Protein AF-A0A2S7DP25-F1 (afdb_monomer_lite)

Radius of gyration: 16.56 Å; chains: 1; bounding box: 28×42×38 Å

Foldseek 3Di:
DCLVVLQPAQEAEEEQVQDDDVSVVVCCVRRNPRYHYHYLDDPDPPDDDDDPPSVVHVVVVVVQCPPPLNPPPDDPDPVVNVVSVVVD

pLDDT: mean 77.27, std 9.3, range [48.62, 90.44]

InterPro domains:
  IPR002559 Transposase IS4-like domain [PF01609] (9-87)

Secondary structure (DSSP, 8-state):
--GGGGTT--EEEEETTS-SHHHHHHHHHHH-TTPEEEEE----SSS----TTHHHHHHHHHHHHHSGGG-TTS-SSHHHHHHHHHT-

Structure (mmCIF, N/CA/C/O backbone):
data_AF-A0A2S7DP25-F1
#
_entry.id   AF-A0A2S7DP25-F1
#
loop_
_atom_site.group_PDB
_atom_site.id
_atom_site.type_symbol
_atom_site.label_atom_id
_atom_site.label_alt_id
_atom_site.label_comp_id
_atom_site.label_asym_id
_atom_site.label_entity_id
_atom_site.label_seq_id
_atom_site.pdbx_PDB_ins_code
_atom_site.Cartn_x
_atom_site.Cartn_y
_atom_site.Cartn_z
_atom_site.occupancy
_atom_site.B_iso_or_equiv
_atom_site.auth_seq_id
_atom_site.auth_comp_id
_atom_site.auth_asym_id
_atom_site.auth_atom_id
_atom_site.pdbx_PDB_model_num
ATOM 1 N N . ARG A 1 1 ? -10.238 14.993 7.899 1.00 48.62 1 ARG A N 1
ATOM 2 C CA . ARG A 1 1 ? -11.644 15.100 7.427 1.00 48.62 1 ARG A CA 1
ATOM 3 C C . ARG A 1 1 ? -12.334 13.744 7.184 1.00 48.62 1 ARG A C 1
ATOM 5 O O . ARG A 1 1 ? -13.481 13.630 7.571 1.00 48.62 1 ARG A O 1
ATOM 12 N N . ASN A 1 2 ? -11.670 12.692 6.673 1.00 58.06 2 ASN A N 1
ATOM 13 C CA . ASN A 1 2 ? -12.323 11.394 6.369 1.00 58.06 2 ASN A CA 1
ATOM 14 C C . ASN A 1 2 ? -12.286 10.304 7.470 1.00 58.06 2 ASN A C 1
ATOM 16 O O . ASN A 1 2 ? -12.744 9.190 7.227 1.00 58.06 2 ASN A O 1
ATOM 20 N N . LYS A 1 3 ? -11.788 10.589 8.685 1.00 56.66 3 LYS A N 1
ATOM 21 C CA . LYS A 1 3 ? -11.679 9.586 9.773 1.00 56.66 3 LYS A CA 1
ATOM 22 C C . LYS A 1 3 ? -13.024 8.937 10.145 1.00 56.66 3 LYS A C 1
ATOM 24 O O . LYS A 1 3 ? -13.047 7.762 10.497 1.00 56.66 3 LYS A O 1
ATOM 29 N N . GLN A 1 4 ? -14.147 9.655 10.022 1.00 62.12 4 GLN A N 1
ATOM 30 C CA . GLN A 1 4 ? -15.484 9.084 10.243 1.00 62.12 4 GLN A CA 1
ATOM 31 C C . GLN A 1 4 ? -15.815 7.932 9.275 1.00 62.12 4 GLN A C 1
ATOM 33 O O . GLN A 1 4 ? -16.453 6.965 9.687 1.00 62.12 4 GLN A O 1
ATOM 38 N N . ASN A 1 5 ? -15.356 8.007 8.021 1.00 68.81 5 ASN A N 1
ATOM 39 C CA . ASN A 1 5 ? -15.782 7.108 6.940 1.00 68.81 5 ASN A CA 1
ATOM 40 C C . ASN A 1 5 ? -15.068 5.752 6.953 1.00 68.81 5 ASN A C 1
ATOM 42 O O . ASN A 1 5 ? -15.544 4.787 6.363 1.00 68.81 5 ASN A O 1
ATOM 46 N N . VAL A 1 6 ? -13.943 5.655 7.657 1.00 72.25 6 VAL A N 1
ATOM 47 C CA . VAL A 1 6 ? -13.105 4.449 7.681 1.00 72.25 6 VAL A CA 1
ATOM 48 C C . VAL A 1 6 ? -13.276 3.601 8.945 1.00 72.25 6 VAL A C 1
ATOM 50 O O . VAL A 1 6 ? -12.638 2.563 9.085 1.00 72.25 6 VAL A O 1
ATOM 53 N N . LYS A 1 7 ? -14.217 3.959 9.830 1.00 74.12 7 LYS A N 1
ATOM 54 C CA . LYS A 1 7 ? -14.512 3.216 11.074 1.00 74.12 7 LYS A CA 1
ATOM 55 C C . LYS A 1 7 ? -14.960 1.763 10.858 1.00 74.12 7 LYS A C 1
ATOM 57 O O . LYS A 1 7 ? -14.915 0.962 11.786 1.00 74.12 7 LYS A O 1
ATOM 62 N N . ARG A 1 8 ? -15.439 1.423 9.656 1.00 81.06 8 ARG A N 1
ATOM 63 C CA . ARG A 1 8 ? -15.950 0.084 9.305 1.00 81.06 8 ARG A CA 1
ATOM 64 C C . ARG A 1 8 ? -14.920 -0.801 8.603 1.00 81.06 8 ARG A C 1
ATOM 66 O O . ARG A 1 8 ? -15.234 -1.950 8.290 1.00 81.06 8 ARG A O 1
ATOM 73 N N . VAL A 1 9 ? -13.725 -0.281 8.323 1.00 82.88 9 VAL A N 1
ATOM 74 C CA . VAL A 1 9 ? -12.671 -1.039 7.646 1.00 82.88 9 VAL A CA 1
ATOM 75 C C . VAL A 1 9 ? -12.229 -2.183 8.557 1.00 82.88 9 VAL A C 1
ATOM 77 O O . VAL A 1 9 ? -11.890 -1.970 9.714 1.00 82.88 9 VAL A O 1
ATOM 80 N N . LYS A 1 10 ? -12.268 -3.416 8.043 1.00 83.81 10 LYS A N 1
ATOM 81 C CA . LYS A 1 10 ? -11.868 -4.627 8.786 1.00 83.81 10 LYS A CA 1
ATOM 82 C C . LYS A 1 10 ? -10.492 -5.152 8.375 1.00 83.81 10 LYS A C 1
ATOM 84 O O . LYS A 1 10 ? -9.867 -5.901 9.122 1.00 83.81 10 LYS A O 1
ATOM 89 N N . GLY A 1 11 ? -10.021 -4.780 7.190 1.00 85.69 11 GLY A N 1
ATOM 90 C CA . GLY A 1 11 ? -8.745 -5.238 6.665 1.00 85.69 11 GLY A CA 1
ATOM 91 C C . GLY A 1 11 ? -8.210 -4.297 5.602 1.00 85.69 11 GLY A C 1
ATOM 92 O O . GLY A 1 11 ? -8.983 -3.677 4.871 1.00 85.69 11 GLY A O 1
ATOM 93 N N . LEU A 1 12 ? -6.888 -4.211 5.546 1.00 87.25 12 LEU A N 1
ATOM 94 C CA . LEU A 1 12 ? -6.141 -3.390 4.611 1.00 87.25 12 LEU A CA 1
ATOM 95 C C . LEU A 1 12 ? -5.236 -4.311 3.794 1.00 87.25 12 LEU A C 1
ATOM 97 O O . LEU A 1 12 ? -4.478 -5.085 4.375 1.00 87.25 12 LEU A O 1
ATOM 101 N N . LEU A 1 13 ? -5.337 -4.254 2.466 1.00 88.56 13 LEU A N 1
ATOM 102 C CA . LEU A 1 13 ? -4.372 -4.900 1.581 1.00 88.56 13 LEU A CA 1
ATOM 103 C C . LEU A 1 13 ? -3.350 -3.867 1.124 1.00 88.56 13 LEU A C 1
ATOM 105 O O . LEU A 1 13 ? -3.727 -2.807 0.629 1.00 88.56 13 LEU A O 1
ATOM 109 N N . CYS A 1 14 ? -2.077 -4.206 1.270 1.00 87.06 14 CYS A N 1
ATOM 110 C CA . CYS A 1 14 ? -0.959 -3.343 0.921 1.00 87.06 14 CYS A CA 1
ATOM 111 C C . CYS A 1 14 ? -0.006 -4.061 -0.028 1.00 87.06 14 CYS A C 1
ATOM 113 O O . CYS A 1 14 ? 0.027 -5.292 -0.0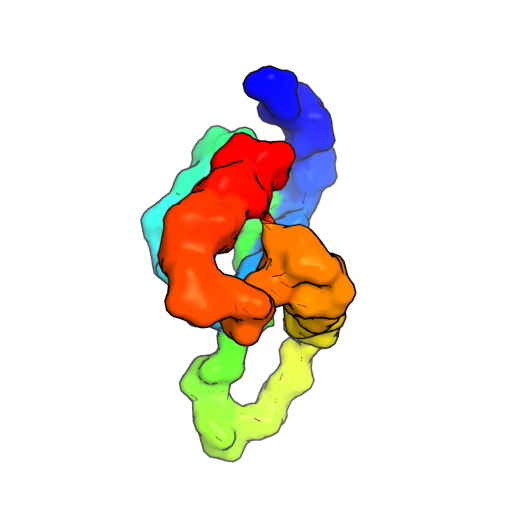72 1.00 87.06 14 CYS A O 1
ATOM 115 N N . ASP A 1 15 ? 0.772 -3.296 -0.788 1.00 87.06 15 ASP A N 1
ATOM 116 C CA . ASP A 1 15 ? 1.842 -3.851 -1.612 1.00 87.06 15 ASP A CA 1
ATOM 117 C C . ASP A 1 15 ? 3.043 -4.302 -0.767 1.00 87.06 15 ASP A C 1
ATOM 119 O O . ASP A 1 15 ? 3.078 -4.126 0.452 1.00 87.06 15 ASP A O 1
ATOM 123 N N . GLY A 1 16 ? 4.037 -4.895 -1.428 1.00 83.31 16 GLY A N 1
ATOM 124 C CA . GLY A 1 16 ? 5.253 -5.371 -0.779 1.00 83.31 16 GLY A CA 1
ATOM 125 C C . GLY A 1 16 ? 6.275 -4.302 -0.382 1.00 83.31 16 GLY A C 1
ATOM 126 O O . GLY A 1 16 ? 7.313 -4.687 0.131 1.00 83.31 16 GLY A O 1
ATOM 127 N N . GLY A 1 17 ? 6.035 -3.018 -0.625 1.00 83.38 17 GLY A N 1
ATOM 128 C CA . GLY A 1 17 ? 6.813 -1.881 -0.131 1.00 83.38 17 GLY A CA 1
ATOM 129 C C . GLY A 1 17 ? 6.339 -1.372 1.234 1.00 83.38 17 GLY A C 1
ATOM 130 O O . GLY A 1 17 ? 7.149 -0.878 2.014 1.00 83.38 17 GLY A O 1
ATOM 131 N N . TYR A 1 18 ? 5.066 -1.572 1.583 1.00 82.81 18 TYR A N 1
ATOM 132 C CA . TYR A 1 18 ? 4.515 -1.225 2.903 1.00 82.81 18 TYR A CA 1
ATOM 133 C C . TYR A 1 18 ? 4.749 -2.332 3.939 1.00 82.81 18 TYR A C 1
ATOM 135 O O . TYR A 1 18 ? 3.815 -2.929 4.481 1.00 82.81 18 TYR A O 1
ATOM 143 N N . ILE A 1 19 ? 6.021 -2.635 4.191 1.00 79.00 19 ILE A N 1
ATOM 144 C CA . ILE A 1 19 ? 6.440 -3.647 5.165 1.00 79.00 19 ILE A CA 1
ATOM 145 C C . ILE A 1 19 ? 6.801 -2.979 6.490 1.00 79.00 19 ILE A C 1
ATOM 147 O O . ILE A 1 19 ? 7.412 -1.915 6.511 1.00 79.00 19 ILE A O 1
ATOM 151 N N . GLY A 1 20 ? 6.507 -3.670 7.588 1.00 79.38 20 GLY A N 1
ATOM 152 C CA . GLY A 1 20 ? 7.114 -3.411 8.888 1.00 79.38 20 GLY A CA 1
ATOM 153 C C . GLY A 1 20 ? 6.108 -3.052 9.971 1.00 79.38 20 GLY A C 1
ATOM 154 O O . GLY A 1 20 ? 5.003 -2.570 9.703 1.00 79.38 20 GLY A O 1
ATOM 155 N N . ASP A 1 21 ? 6.537 -3.269 11.210 1.00 79.19 21 ASP A N 1
ATOM 156 C CA . ASP A 1 21 ? 5.765 -2.966 12.415 1.00 79.19 21 ASP A CA 1
ATOM 157 C C . ASP A 1 21 ? 5.365 -1.486 12.527 1.00 79.19 21 ASP A C 1
ATOM 159 O O . ASP A 1 21 ? 4.207 -1.233 12.869 1.00 79.19 21 ASP A O 1
ATOM 163 N N . PRO A 1 22 ? 6.210 -0.498 12.149 1.00 86.31 22 PRO A N 1
ATOM 164 C CA . PRO A 1 22 ? 5.827 0.913 12.233 1.00 86.31 22 PRO A CA 1
ATOM 165 C C . PRO A 1 22 ? 4.613 1.254 11.362 1.00 86.31 22 PRO A C 1
ATOM 167 O O . PRO A 1 22 ? 3.723 1.997 11.776 1.00 86.31 22 PRO A O 1
ATOM 170 N N . PHE A 1 23 ? 4.539 0.678 10.157 1.00 85.94 23 PHE A N 1
ATOM 171 C CA . PHE A 1 23 ? 3.415 0.903 9.253 1.00 85.94 23 PHE A CA 1
ATOM 172 C C . PHE A 1 23 ? 2.134 0.254 9.786 1.00 85.94 23 PHE A C 1
ATOM 174 O O . PHE A 1 23 ? 1.076 0.886 9.819 1.00 85.94 23 PHE A O 1
ATOM 181 N N . ALA A 1 24 ? 2.229 -0.996 10.246 1.00 84.69 24 ALA A N 1
ATOM 182 C CA . ALA A 1 24 ? 1.093 -1.701 10.827 1.00 84.69 24 ALA A CA 1
ATOM 183 C C . ALA A 1 24 ? 0.559 -0.983 12.078 1.00 84.69 24 ALA A C 1
ATOM 185 O O . ALA A 1 24 ? -0.658 -0.861 12.240 1.00 84.69 24 ALA A O 1
ATOM 186 N N . GLN A 1 25 ? 1.451 -0.456 12.919 1.00 86.69 25 GLN A N 1
ATOM 187 C CA . GLN A 1 25 ? 1.090 0.317 14.101 1.00 86.69 25 GLN A CA 1
ATOM 188 C C . GLN A 1 25 ? 0.375 1.622 13.729 1.00 86.69 25 GLN A C 1
ATOM 190 O O . GLN A 1 25 ? -0.719 1.873 14.236 1.00 86.69 25 GLN A O 1
ATOM 195 N N . GLY A 1 26 ? 0.909 2.401 12.782 1.00 87.50 26 GLY A N 1
ATOM 196 C C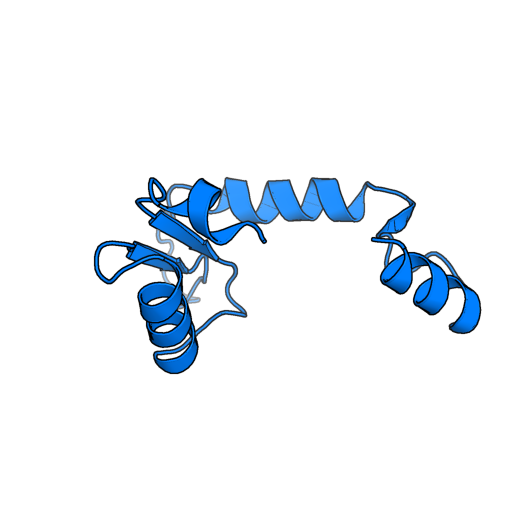A . GLY A 1 26 ? 0.258 3.634 12.326 1.00 87.50 26 GLY A CA 1
ATOM 197 C C . GLY A 1 26 ? -1.136 3.386 11.734 1.00 87.50 26 GLY A C 1
ATOM 198 O O . GLY A 1 26 ? -2.084 4.134 11.990 1.00 87.50 26 GLY A O 1
ATOM 199 N N . VAL A 1 27 ? -1.309 2.281 11.003 1.00 86.25 27 VAL A N 1
ATOM 200 C CA . VAL A 1 27 ? -2.621 1.843 10.500 1.00 86.25 27 VAL A CA 1
ATOM 201 C C . VAL A 1 27 ? -3.580 1.526 11.647 1.00 86.25 27 VAL A C 1
ATOM 203 O O . VAL A 1 27 ? -4.736 1.950 11.612 1.00 86.25 27 VAL A O 1
ATOM 206 N N . GLN A 1 28 ? -3.123 0.815 12.677 1.00 85.50 28 GLN A N 1
ATOM 207 C CA . GLN A 1 28 ? -3.948 0.475 13.838 1.00 85.50 28 GLN A CA 1
ATOM 208 C C . GLN A 1 28 ? -4.316 1.696 14.687 1.00 85.50 28 GLN A C 1
ATOM 210 O O . GLN A 1 28 ? -5.436 1.761 15.193 1.00 85.50 28 GLN A O 1
ATOM 215 N N . GLU A 1 29 ? -3.424 2.675 14.825 1.00 86.38 29 GLU A N 1
ATOM 216 C CA . GLU A 1 29 ? -3.707 3.940 15.514 1.00 86.38 29 GLU A CA 1
ATOM 217 C C . GLU A 1 29 ? -4.766 4.764 14.769 1.00 86.38 29 GLU A C 1
ATOM 219 O O . GLU A 1 29 ? -5.638 5.385 15.380 1.00 86.38 29 GLU A O 1
ATOM 224 N N . MET A 1 30 ? -4.744 4.728 13.435 1.00 82.25 30 MET A N 1
ATOM 225 C CA . MET A 1 30 ? -5.656 5.509 12.598 1.00 82.25 30 MET A CA 1
ATOM 226 C C . MET A 1 30 ? -7.018 4.846 12.374 1.00 82.25 30 MET A C 1
ATOM 228 O O . MET A 1 30 ? -8.035 5.542 12.322 1.00 82.25 30 MET A O 1
ATOM 232 N N . LEU A 1 31 ? -7.043 3.523 12.206 1.00 80.62 31 LEU A N 1
ATOM 233 C CA . LEU A 1 31 ? -8.225 2.753 11.795 1.00 80.62 31 LEU A CA 1
ATOM 234 C C . LEU A 1 31 ? -8.767 1.838 12.906 1.00 80.62 31 LEU A C 1
ATOM 236 O O . LEU A 1 31 ? -9.856 1.280 12.777 1.00 80.62 31 LEU A O 1
ATOM 240 N N . GLY A 1 32 ? -8.038 1.719 14.015 1.00 78.25 32 GLY A N 1
ATOM 241 C CA . GLY A 1 32 ? -8.362 0.876 15.158 1.00 78.25 32 GLY A CA 1
ATOM 242 C C . GLY A 1 32 ? -7.611 -0.459 15.150 1.00 78.25 32 GLY A C 1
ATOM 243 O O . GLY A 1 32 ? -7.369 -1.070 14.109 1.00 78.25 32 GLY A O 1
ATOM 244 N N . ARG A 1 33 ? -7.315 -0.975 16.351 1.00 75.00 33 ARG A N 1
ATOM 245 C CA . ARG A 1 33 ? -6.551 -2.223 16.585 1.00 75.00 33 ARG A CA 1
ATOM 246 C C . ARG A 1 33 ? -7.136 -3.488 15.939 1.00 75.00 33 ARG A C 1
ATOM 248 O O . ARG A 1 33 ? -6.460 -4.505 15.867 1.00 75.00 33 ARG A O 1
ATOM 255 N N . LYS A 1 34 ? -8.395 -3.457 15.488 1.00 76.25 34 LYS A N 1
ATOM 256 C CA . LYS A 1 34 ? -9.065 -4.612 14.862 1.00 76.25 34 LYS A CA 1
ATOM 257 C C . LYS A 1 34 ? -8.731 -4.777 13.375 1.00 76.25 34 LYS A C 1
ATOM 259 O O . LYS A 1 34 ? -9.122 -5.786 12.788 1.00 76.25 34 LYS A O 1
ATOM 264 N N . VAL A 1 35 ? -8.049 -3.810 12.757 1.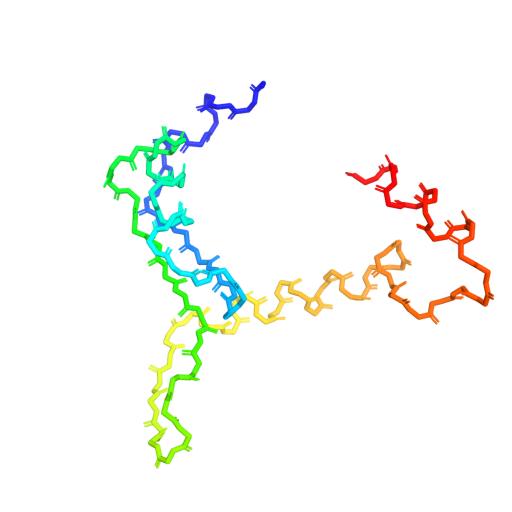00 82.81 35 VAL A N 1
ATOM 265 C CA . VAL A 1 35 ? -7.713 -3.867 11.330 1.00 82.81 35 VAL A CA 1
ATOM 266 C C . VAL A 1 35 ? -6.526 -4.788 11.096 1.00 82.81 35 VAL A C 1
ATOM 268 O O . VAL A 1 35 ? -5.439 -4.577 11.627 1.00 82.81 35 VAL A O 1
ATOM 271 N N . LYS A 1 36 ? -6.731 -5.804 10.255 1.00 83.62 36 LYS A N 1
ATOM 272 C CA . LYS A 1 36 ? -5.655 -6.690 9.800 1.00 83.62 36 LYS A CA 1
ATOM 273 C C . LYS A 1 36 ? -5.001 -6.120 8.546 1.00 83.62 36 LYS A C 1
ATOM 275 O O . LYS A 1 36 ? -5.683 -5.942 7.536 1.00 83.62 36 LYS A O 1
ATOM 280 N N . VAL A 1 37 ? -3.693 -5.884 8.598 1.00 84.25 37 VAL A N 1
ATOM 281 C CA . VAL A 1 37 ? -2.889 -5.506 7.428 1.00 84.25 37 VAL A CA 1
ATOM 282 C C . VAL A 1 37 ? -2.385 -6.774 6.746 1.00 84.25 37 VAL A C 1
ATOM 284 O O . VAL A 1 37 ? -1.788 -7.635 7.387 1.00 84.25 37 VAL A O 1
ATOM 287 N N . GLN A 1 38 ? -2.667 -6.913 5.454 1.00 86.56 38 GLN A N 1
ATOM 288 C CA . GLN A 1 38 ? -2.228 -8.023 4.615 1.00 86.56 38 GLN A CA 1
ATOM 289 C C . GLN A 1 38 ? -1.292 -7.483 3.542 1.00 86.56 38 GLN A C 1
ATOM 291 O O . GLN A 1 38 ? -1.704 -6.713 2.676 1.00 86.56 38 GLN A O 1
ATOM 296 N N . ILE A 1 39 ? -0.033 -7.899 3.604 1.00 84.88 39 ILE A N 1
ATOM 297 C CA . ILE A 1 39 ? 1.007 -7.449 2.682 1.00 84.88 39 ILE A CA 1
ATOM 298 C C . ILE A 1 39 ? 1.075 -8.428 1.509 1.00 84.88 39 ILE A C 1
ATOM 300 O O . ILE A 1 39 ? 1.342 -9.619 1.677 1.00 84.88 39 ILE A O 1
ATOM 304 N N . ALA A 1 40 ? 0.863 -7.919 0.301 1.00 80.94 40 ALA A N 1
ATOM 305 C CA . ALA A 1 40 ? 0.979 -8.656 -0.946 1.00 80.94 40 ALA A CA 1
ATOM 306 C C . ALA A 1 40 ? 2.454 -8.766 -1.384 1.00 80.94 40 ALA A C 1
ATOM 308 O O . ALA A 1 40 ? 2.839 -8.283 -2.446 1.00 80.94 40 ALA A O 1
ATOM 309 N N . LYS A 1 41 ? 3.296 -9.404 -0.561 1.00 78.81 41 LYS A N 1
ATOM 310 C CA . LYS A 1 41 ? 4.711 -9.671 -0.864 1.00 78.81 41 LYS A CA 1
ATOM 311 C C . LYS A 1 41 ? 4.983 -11.165 -1.008 1.00 78.81 41 LYS A C 1
ATOM 313 O O . LYS A 1 41 ? 4.551 -11.964 -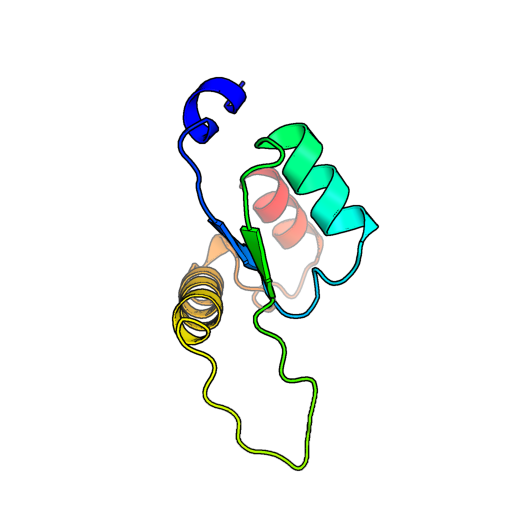0.184 1.00 78.81 41 LYS A O 1
ATOM 318 N N . ARG A 1 42 ? 5.772 -11.530 -2.022 1.00 73.50 42 ARG A N 1
ATOM 319 C CA . ARG A 1 42 ? 6.385 -12.861 -2.113 1.00 73.50 42 ARG A CA 1
ATOM 320 C C . ARG A 1 42 ? 7.694 -12.842 -1.324 1.00 73.50 42 ARG A C 1
ATOM 322 O O . ARG A 1 42 ? 8.630 -12.164 -1.733 1.00 73.50 42 ARG A O 1
ATOM 329 N N . SER A 1 43 ? 7.731 -13.518 -0.180 1.00 71.00 43 SER A N 1
ATOM 330 C CA . SER A 1 43 ? 8.926 -13.626 0.671 1.00 71.00 43 SER A CA 1
ATOM 331 C C . SER A 1 43 ? 9.852 -14.770 0.254 1.00 71.00 43 SER A C 1
ATOM 333 O O . SER A 1 43 ? 11.060 -14.655 0.406 1.00 71.00 43 SER A O 1
ATOM 335 N N . GLU A 1 44 ? 9.302 -15.848 -0.307 1.00 76.69 44 GLU A N 1
ATOM 336 C CA . GLU A 1 44 ? 10.055 -17.044 -0.694 1.00 76.69 44 GLU A CA 1
ATOM 337 C C . GLU A 1 44 ? 10.152 -17.141 -2.222 1.00 76.69 44 GLU A C 1
ATOM 339 O O . GLU A 1 44 ? 9.143 -17.277 -2.924 1.00 76.69 44 GLU A O 1
ATOM 344 N N . LEU A 1 45 ? 11.378 -17.050 -2.745 1.00 72.00 45 LEU A N 1
ATOM 345 C CA . LEU A 1 45 ? 11.660 -17.155 -4.181 1.00 72.00 45 LEU A CA 1
ATOM 346 C C . LEU A 1 45 ? 11.480 -18.590 -4.697 1.00 72.00 45 LEU A C 1
ATOM 348 O O . LEU A 1 45 ? 10.996 -18.782 -5.811 1.00 72.00 45 LEU A O 1
ATOM 352 N N . HIS A 1 46 ? 11.808 -19.584 -3.868 1.00 79.75 46 HIS A N 1
ATOM 353 C CA . HIS A 1 46 ? 11.870 -20.997 -4.260 1.00 79.75 46 HIS A CA 1
ATOM 354 C C . HIS A 1 46 ? 10.593 -21.795 -3.969 1.00 79.75 46 HIS A C 1
ATOM 356 O O . HIS A 1 46 ? 10.465 -22.927 -4.423 1.00 79.75 46 HIS A O 1
ATOM 362 N N . THR A 1 47 ? 9.619 -21.194 -3.282 1.00 77.00 47 THR A N 1
ATOM 363 C CA . THR A 1 47 ? 8.332 -21.830 -2.983 1.00 77.00 47 THR A CA 1
ATOM 364 C C . THR A 1 47 ? 7.222 -21.140 -3.772 1.00 77.00 47 THR A C 1
ATOM 366 O O . THR A 1 47 ? 7.141 -19.905 -3.838 1.00 77.00 47 THR A O 1
ATOM 369 N N . PHE A 1 48 ? 6.336 -21.920 -4.389 1.00 71.25 48 PHE A N 1
ATOM 370 C CA . PHE A 1 48 ? 5.082 -21.392 -4.917 1.00 71.25 48 PHE A CA 1
ATOM 371 C C . PHE A 1 48 ? 4.025 -21.419 -3.810 1.00 71.25 48 PHE A C 1
ATOM 373 O O . PHE A 1 48 ? 3.574 -22.482 -3.392 1.00 71.25 48 PHE A O 1
ATOM 380 N N . LYS A 1 49 ? 3.623 -20.238 -3.334 1.00 78.69 49 LYS A N 1
ATOM 381 C CA . LYS A 1 49 ? 2.538 -20.078 -2.362 1.00 78.69 49 LYS A CA 1
ATOM 382 C C . LYS A 1 49 ? 1.446 -19.214 -2.971 1.00 78.69 49 LYS A C 1
ATOM 384 O O . LYS A 1 49 ? 1.696 -18.072 -3.358 1.00 78.69 49 LYS A O 1
ATOM 389 N N . VAL A 1 50 ? 0.229 -19.748 -3.038 1.00 77.19 50 VAL A N 1
ATOM 390 C CA . VAL A 1 50 ? -0.932 -18.986 -3.506 1.00 77.19 50 VAL A CA 1
ATOM 391 C C . VAL A 1 50 ? -1.203 -17.851 -2.519 1.00 77.19 50 VAL A C 1
ATOM 393 O O . VAL A 1 50 ? -1.400 -18.083 -1.327 1.00 77.19 50 VAL A O 1
ATOM 396 N N . MET A 1 51 ? -1.216 -16.616 -3.021 1.00 77.19 51 MET A N 1
ATOM 397 C CA . MET A 1 51 ? -1.562 -15.423 -2.249 1.00 77.19 51 MET A CA 1
ATOM 398 C C . MET A 1 51 ? -2.971 -14.960 -2.630 1.00 77.19 51 MET A C 1
ATOM 400 O O . MET A 1 51 ? -3.127 -14.189 -3.587 1.00 77.19 51 MET A O 1
ATOM 404 N N . PRO A 1 52 ? -4.020 -15.420 -1.924 1.00 73.19 52 PRO A N 1
ATOM 405 C CA . PRO A 1 52 ? -5.378 -15.007 -2.238 1.00 73.19 52 PRO A CA 1
ATOM 406 C C . PRO A 1 52 ? -5.487 -13.481 -2.108 1.00 73.19 52 PRO A C 1
ATOM 408 O O . PRO A 1 52 ? -5.004 -12.906 -1.138 1.00 73.19 52 PRO A O 1
ATOM 411 N N . LYS A 1 53 ? -6.126 -12.832 -3.093 1.00 83.31 53 LYS A N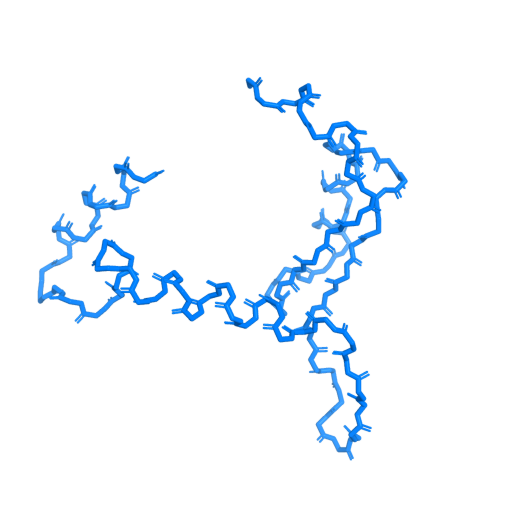 1
ATOM 412 C CA . LYS A 1 53 ? -6.355 -11.370 -3.197 1.00 83.31 53 LYS A CA 1
ATOM 413 C C . LYS A 1 53 ? -5.165 -10.496 -3.621 1.00 83.31 53 LYS A C 1
ATOM 415 O O . LYS A 1 53 ? -5.369 -9.304 -3.830 1.00 83.31 53 LYS A O 1
ATOM 420 N N . ARG A 1 54 ? -3.972 -11.055 -3.858 1.00 85.12 54 ARG A N 1
ATOM 421 C CA . ARG A 1 54 ? -2.823 -10.292 -4.395 1.00 85.12 54 ARG A CA 1
ATOM 422 C C . ARG A 1 54 ? -3.146 -9.571 -5.709 1.00 85.12 54 ARG A C 1
ATOM 424 O O . ARG A 1 54 ? -2.802 -8.403 -5.866 1.00 85.12 54 ARG A O 1
ATOM 431 N N . TRP A 1 55 ? -3.875 -10.239 -6.603 1.00 87.25 55 TRP A N 1
ATOM 432 C CA . TRP A 1 55 ? -4.292 -9.677 -7.890 1.00 87.25 55 TRP A CA 1
ATOM 433 C C . TRP A 1 55 ? -5.072 -8.362 -7.751 1.00 87.25 55 TRP A C 1
ATOM 435 O O . TRP A 1 55 ? -5.063 -7.562 -8.677 1.00 87.25 55 TRP A O 1
ATOM 445 N N . ILE A 1 56 ? -5.742 -8.119 -6.616 1.00 90.44 56 ILE A N 1
ATOM 446 C CA . ILE A 1 56 ? -6.502 -6.885 -6.376 1.00 90.44 56 ILE A CA 1
ATOM 447 C C . ILE A 1 56 ? -5.549 -5.696 -6.274 1.00 90.44 56 ILE A C 1
ATOM 449 O O . ILE A 1 56 ? -5.813 -4.653 -6.869 1.00 90.44 56 ILE A O 1
ATOM 453 N N . VAL A 1 57 ? -4.432 -5.863 -5.558 1.00 88.50 57 VAL A N 1
ATOM 454 C CA . VAL A 1 57 ? -3.406 -4.823 -5.404 1.00 88.50 57 VAL A CA 1
ATOM 455 C C . VAL A 1 57 ? -2.762 -4.544 -6.761 1.00 88.50 57 VAL A C 1
ATOM 457 O O . VAL A 1 57 ? -2.752 -3.405 -7.217 1.00 88.50 57 VAL A O 1
ATOM 460 N N . GLU A 1 58 ? -2.322 -5.593 -7.459 1.00 86.69 58 GLU A N 1
ATOM 461 C CA . GLU A 1 58 ? -1.686 -5.471 -8.779 1.00 86.69 58 GLU A CA 1
ATOM 462 C C . GLU A 1 58 ? -2.626 -4.852 -9.823 1.00 86.69 58 GLU A C 1
ATOM 464 O O . GLU A 1 58 ? -2.230 -3.961 -10.570 1.00 86.69 58 GLU A O 1
ATOM 469 N N . ARG A 1 59 ? -3.901 -5.260 -9.846 1.00 89.31 59 ARG A N 1
ATOM 470 C CA . ARG A 1 59 ? -4.899 -4.719 -10.776 1.00 89.31 59 ARG A CA 1
ATOM 471 C C . ARG A 1 59 ? -5.263 -3.272 -10.460 1.00 89.31 59 ARG A C 1
ATOM 473 O O . ARG A 1 59 ? -5.445 -2.493 -11.390 1.00 89.31 59 ARG A O 1
ATOM 480 N N . SER A 1 60 ? -5.321 -2.902 -9.181 1.00 89.25 60 SER A N 1
ATOM 481 C CA . SER A 1 60 ? -5.505 -1.504 -8.774 1.00 89.25 60 SER A CA 1
ATOM 482 C C . SER A 1 60 ? -4.371 -0.631 -9.309 1.00 89.25 60 SER A C 1
ATOM 484 O O . SER A 1 60 ? -4.640 0.395 -9.927 1.00 89.25 60 SER A O 1
ATOM 486 N N . PHE A 1 61 ? -3.114 -1.066 -9.170 1.00 83.62 61 PHE A N 1
ATOM 487 C CA . PHE A 1 61 ? -1.982 -0.339 -9.751 1.00 83.62 61 PHE A CA 1
ATOM 488 C C . PHE A 1 61 ? -2.009 -0.314 -11.275 1.00 83.62 61 PHE A C 1
ATOM 490 O O . PHE A 1 61 ? -1.746 0.733 -11.852 1.00 83.62 61 PHE A O 1
ATOM 497 N N . ALA A 1 62 ? -2.388 -1.409 -11.936 1.00 86.50 62 ALA A N 1
ATOM 498 C CA . ALA A 1 62 ? -2.533 -1.426 -13.390 1.00 86.50 62 ALA A CA 1
ATOM 499 C C . ALA A 1 62 ? -3.578 -0.406 -13.883 1.00 86.50 62 ALA A C 1
ATOM 501 O O . ALA A 1 62 ? -3.391 0.227 -14.921 1.00 86.50 62 ALA A O 1
ATOM 502 N N . TRP A 1 63 ? -4.672 -0.211 -13.141 1.00 88.50 63 TRP A N 1
ATOM 503 C CA . TRP A 1 63 ? -5.655 0.830 -13.449 1.00 88.50 63 TRP A CA 1
ATOM 504 C C . TRP A 1 63 ? -5.126 2.240 -13.201 1.00 88.50 63 TRP A C 1
ATOM 506 O O . TRP A 1 63 ? -5.391 3.125 -14.013 1.00 88.50 63 TRP A O 1
ATOM 516 N N . LEU A 1 64 ? -4.372 2.446 -12.118 1.00 83.88 64 LEU A N 1
ATOM 517 C CA . LEU A 1 64 ? -3.724 3.728 -11.844 1.00 83.88 64 LEU A CA 1
ATOM 518 C C . LEU A 1 64 ? -2.704 4.068 -12.936 1.00 83.88 64 LEU A C 1
ATOM 520 O O . LEU A 1 64 ? -2.758 5.164 -13.470 1.00 83.88 64 LEU A O 1
ATOM 524 N N . GLU A 1 65 ? -1.863 3.120 -13.347 1.00 81.12 65 GLU A N 1
ATOM 525 C CA . GLU A 1 65 ? -0.875 3.315 -14.418 1.00 81.12 65 GLU A CA 1
ATOM 526 C C . GLU A 1 65 ? -1.543 3.627 -15.770 1.00 81.12 65 GLU A C 1
ATOM 528 O O . GLU A 1 65 ? -1.046 4.433 -16.553 1.00 81.12 65 GLU A O 1
ATOM 533 N N . LYS A 1 66 ? -2.718 3.036 -16.041 1.00 79.50 66 LYS A N 1
ATOM 534 C CA . LYS A 1 66 ? -3.504 3.327 -17.252 1.00 79.50 66 LYS A CA 1
ATOM 535 C C . LYS A 1 66 ? -4.171 4.708 -17.215 1.00 79.50 66 LYS A C 1
ATOM 537 O O . LYS A 1 66 ? -4.580 5.223 -18.258 1.00 79.50 66 LYS A O 1
ATOM 542 N N . ASN A 1 67 ? -4.315 5.321 -16.042 1.00 82.56 67 ASN A N 1
ATOM 543 C CA . ASN A 1 67 ? -4.830 6.677 -15.950 1.00 82.56 67 ASN A CA 1
ATOM 544 C C . ASN A 1 67 ? -3.759 7.655 -16.448 1.00 82.56 67 ASN A C 1
ATOM 546 O O . ASN A 1 67 ? -2.711 7.806 -15.830 1.00 82.56 67 ASN A O 1
ATOM 550 N N . ARG A 1 68 ? -4.053 8.368 -17.542 1.00 72.38 68 ARG A N 1
ATOM 551 C CA . ARG A 1 68 ? -3.129 9.308 -18.200 1.00 72.38 68 ARG A CA 1
ATOM 552 C C . ARG A 1 68 ? -2.494 10.323 -17.240 1.00 72.38 68 ARG A C 1
ATOM 554 O O . ARG A 1 68 ? -1.366 10.733 -17.474 1.00 72.38 68 ARG A O 1
ATOM 561 N N . ARG A 1 69 ? -3.195 10.716 -16.169 1.00 73.12 69 ARG A N 1
ATOM 562 C CA . ARG A 1 69 ? -2.682 11.661 -15.156 1.00 73.12 69 ARG A CA 1
ATOM 563 C C . ARG A 1 69 ? -1.600 11.072 -14.245 1.00 73.12 69 ARG A C 1
ATOM 565 O O . ARG A 1 69 ? -0.825 11.824 -13.675 1.00 73.12 69 ARG A O 1
ATOM 572 N N . LEU A 1 70 ? -1.577 9.751 -14.081 1.00 69.44 70 LEU A N 1
ATOM 573 C CA . LEU A 1 70 ? -0.659 9.024 -13.197 1.00 69.44 70 LEU A CA 1
ATOM 574 C C . LEU A 1 70 ? 0.433 8.278 -13.973 1.00 69.44 70 LEU A C 1
ATOM 576 O O . LEU A 1 70 ? 1.208 7.526 -13.384 1.00 69.44 70 LEU A O 1
ATOM 580 N N . TRP A 1 71 ? 0.496 8.477 -15.290 1.00 69.94 71 TRP A N 1
ATOM 581 C CA . TRP A 1 71 ? 1.488 7.846 -16.144 1.00 69.94 71 TRP A CA 1
ATOM 582 C C . TRP A 1 71 ? 2.889 8.371 -15.800 1.00 69.94 71 TRP A C 1
ATOM 584 O O . TRP A 1 71 ? 3.190 9.552 -15.983 1.00 69.94 71 TRP A O 1
ATOM 594 N N . LYS A 1 72 ? 3.782 7.484 -15.347 1.00 64.38 72 LYS A N 1
ATOM 595 C CA . LYS A 1 72 ? 5.089 7.874 -14.779 1.00 64.38 72 LYS A CA 1
ATOM 596 C C . LYS A 1 72 ? 6.137 8.313 -15.809 1.00 64.38 72 LYS A C 1
ATOM 598 O O . LYS A 1 72 ? 7.095 8.983 -15.449 1.00 64.38 72 LYS A O 1
ATOM 603 N N . ASN A 1 73 ? 5.947 7.962 -17.081 1.00 63.41 73 ASN A N 1
ATOM 604 C CA . ASN A 1 73 ? 6.932 8.143 -18.158 1.00 63.41 73 ASN A CA 1
ATOM 605 C C . ASN A 1 73 ? 6.463 9.056 -19.311 1.00 63.41 73 ASN A C 1
ATOM 607 O O . ASN A 1 73 ? 6.925 8.900 -20.438 1.00 63.41 73 ASN A O 1
ATOM 611 N N . CYS A 1 74 ? 5.492 9.951 -19.098 1.00 59.16 74 CYS A N 1
ATOM 612 C CA . CYS A 1 74 ? 4.835 10.658 -20.212 1.00 59.16 74 CYS A CA 1
ATOM 613 C C . CYS A 1 74 ? 5.514 11.975 -20.566 1.00 59.16 74 CYS A C 1
ATOM 615 O O . CYS A 1 74 ? 5.243 12.533 -21.626 1.00 59.16 74 CYS A O 1
ATOM 617 N N . GLU A 1 75 ? 6.373 12.494 -19.698 1.00 60.53 75 GLU A N 1
ATOM 618 C CA . GLU A 1 75 ? 6.813 13.871 -19.822 1.00 60.53 75 GLU A CA 1
ATOM 619 C C . GLU A 1 75 ? 8.325 13.949 -19.736 1.00 60.53 75 GLU A C 1
ATOM 621 O O . GLU A 1 75 ? 8.952 13.726 -18.706 1.00 60.53 75 GLU A O 1
ATOM 626 N N . ARG A 1 76 ? 8.905 14.321 -20.874 1.00 58.56 76 ARG A N 1
ATOM 627 C CA . ARG A 1 76 ? 10.314 14.677 -21.040 1.00 58.56 76 ARG A CA 1
ATOM 628 C C . ARG A 1 76 ? 10.748 15.834 -20.118 1.00 58.56 76 ARG A C 1
ATOM 630 O O . ARG A 1 76 ? 11.936 16.116 -20.029 1.00 58.56 76 ARG A O 1
ATOM 637 N N . GLN A 1 77 ? 9.803 16.516 -19.460 1.00 64.62 77 GLN A N 1
ATOM 638 C CA . GLN A 1 77 ? 10.029 17.634 -18.548 1.00 64.62 77 GLN A CA 1
ATOM 639 C C . GLN A 1 77 ? 9.422 17.339 -17.169 1.00 64.62 77 GLN A C 1
ATOM 641 O O . GLN A 1 77 ? 8.232 17.082 -17.042 1.00 64.62 77 GLN A O 1
ATOM 646 N N . LEU A 1 78 ? 10.247 17.426 -16.125 1.00 68.12 78 LEU A N 1
ATOM 647 C CA . LEU A 1 78 ? 9.866 17.137 -14.734 1.00 68.12 78 LEU A CA 1
ATOM 648 C C . LEU A 1 78 ? 8.853 18.140 -14.142 1.00 68.12 78 LEU A C 1
ATOM 650 O O . LEU A 1 78 ? 8.176 17.840 -13.164 1.00 68.12 78 LEU A O 1
ATOM 654 N N . ASN A 1 79 ? 8.745 19.341 -14.718 1.00 69.44 79 ASN A N 1
ATOM 655 C CA . ASN A 1 79 ? 7.895 20.405 -14.175 1.00 69.44 79 ASN A CA 1
ATOM 656 C C . ASN A 1 79 ? 6.399 20.139 -14.384 1.00 69.44 79 ASN A C 1
ATOM 658 O O . ASN A 1 79 ? 5.589 20.461 -13.516 1.00 69.44 79 ASN A O 1
ATOM 662 N N . THR A 1 80 ? 6.024 19.547 -15.516 1.00 69.19 80 THR A N 1
ATOM 663 C CA . THR A 1 80 ? 4.625 19.224 -15.825 1.00 69.19 80 THR A CA 1
ATOM 664 C C . THR A 1 80 ? 4.130 18.031 -14.997 1.00 69.19 80 THR A C 1
ATOM 666 O O . THR A 1 80 ? 2.993 18.046 -14.518 1.00 69.19 80 THR A O 1
ATOM 669 N N . SER A 1 81 ? 5.009 17.074 -14.683 1.00 65.75 81 SER A N 1
ATOM 670 C CA . SER A 1 81 ? 4.639 15.893 -13.899 1.00 65.75 81 SER A CA 1
ATOM 671 C C . SER A 1 81 ? 4.427 16.234 -12.423 1.00 65.75 81 SER A C 1
ATOM 673 O O . SER A 1 81 ? 3.488 15.731 -11.805 1.00 65.75 81 SER A O 1
ATOM 675 N N . LEU A 1 82 ? 5.218 17.161 -11.867 1.00 72.81 82 LEU A N 1
ATOM 676 C CA . LEU A 1 82 ? 5.024 17.677 -10.508 1.00 72.81 82 LEU A CA 1
ATOM 677 C C . LEU A 1 82 ? 3.651 18.349 -10.335 1.00 72.81 82 LEU A C 1
ATOM 679 O O . LEU A 1 82 ? 2.972 18.128 -9.331 1.00 72.81 82 LEU A O 1
ATOM 683 N N . GLN A 1 83 ? 3.218 19.147 -11.315 1.00 76.25 83 GLN A N 1
ATOM 684 C CA . GLN A 1 83 ? 1.920 19.826 -11.257 1.00 76.25 83 GLN A CA 1
ATOM 685 C C . GLN A 1 83 ? 0.750 18.833 -11.278 1.00 76.25 83 GLN A C 1
ATOM 687 O O . GLN A 1 83 ? -0.203 19.005 -10.521 1.00 76.25 83 GLN A O 1
ATOM 692 N N . MET A 1 84 ? 0.842 17.762 -12.075 1.00 67.94 84 MET A N 1
ATOM 693 C CA . MET A 1 84 ? -0.165 16.691 -12.112 1.00 67.94 84 MET A CA 1
ATOM 694 C C . MET A 1 84 ? -0.304 15.964 -10.764 1.00 67.94 84 MET A C 1
ATOM 696 O O . MET A 1 84 ? -1.419 15.612 -10.384 1.00 67.94 84 MET A O 1
ATOM 700 N N . ILE A 1 85 ? 0.799 15.777 -10.025 1.00 69.81 85 ILE A N 1
ATOM 701 C CA . ILE A 1 85 ? 0.786 15.151 -8.692 1.00 69.81 85 ILE A CA 1
ATOM 702 C C . ILE A 1 85 ? 0.108 16.056 -7.657 1.00 69.81 85 ILE A C 1
ATOM 704 O O . ILE A 1 85 ? -0.678 15.564 -6.857 1.00 69.81 85 ILE A O 1
ATOM 708 N N . HIS A 1 86 ? 0.360 17.369 -7.675 1.00 74.06 86 HIS A N 1
ATOM 709 C CA . HIS A 1 86 ? -0.292 18.302 -6.743 1.00 74.06 86 HIS A CA 1
ATOM 710 C C . HIS A 1 86 ? -1.816 18.406 -6.925 1.00 74.06 86 HIS A C 1
ATOM 712 O O . HIS A 1 86 ? -2.518 18.797 -5.996 1.00 74.06 86 HIS A O 1
ATOM 718 N N . LEU A 1 87 ? -2.321 18.105 -8.123 1.00 64.12 87 LEU A N 1
ATOM 719 C CA . LEU A 1 87 ? -3.744 18.164 -8.470 1.00 64.12 87 LEU A CA 1
ATOM 720 C C . LEU A 1 87 ? -4.540 16.908 -8.069 1.00 64.12 87 LEU A C 1
ATOM 722 O O . LEU A 1 87 ? -5.772 16.952 -8.115 1.00 64.12 87 LEU A O 1
ATOM 726 N N . ALA A 1 88 ? -3.865 15.801 -7.750 1.00 59.09 88 ALA A N 1
ATOM 727 C CA . ALA A 1 88 ? -4.470 14.512 -7.400 1.00 59.09 88 ALA A CA 1
ATOM 728 C C . ALA A 1 88 ? -4.700 14.372 -5.886 1.00 59.09 88 ALA A C 1
ATOM 730 O O . ALA A 1 88 ? -5.743 13.781 -5.520 1.00 59.09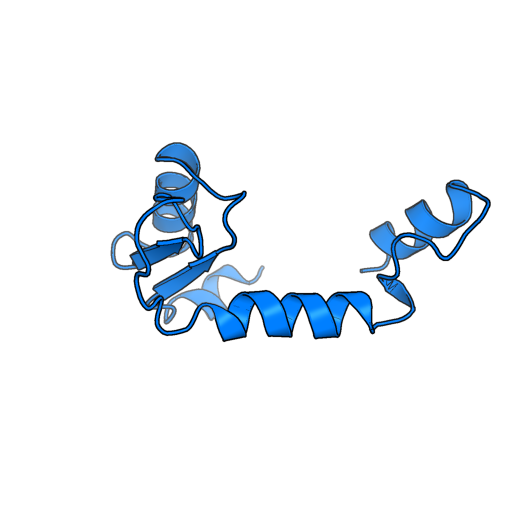 88 ALA A O 1
#

Organism: NCBI:txid53414

Sequence (88 aa):
RNKQNVKRVKGLLCDGGYIGDPFAQGVQEMLGRKVKVQIAKRSELHTFKVMPKRWIVERSFAWLEKNRRLWKNCERQLNTSLQMIHLA